Protein 5E16 (pdb70)

Secondary structure (DSSP, 8-state):
-TTTT-SHHHHHHHHEE--PPPHHHHHHHHHHHHHSTTTTT--HHHHHHHHHH-EEEEE-TT-EEE-TTSPP-EEEEEEES-EEEEETTEEEEEE-TT-EE-HHHHHHT----SEEEESSSEEEEEEEHHHHHHHHH-

B-factor: mean 27.79, std 10.09, range [14.96, 88.65]

Organism: Plasmodium falciparum (isolate 3D7) (NCBI:txid36329)

Solvent-accessible surface area: 7746 Å² total; per-residue (Å²): 115,152,114,95,178,103,33,14,80,33,63,0,129,120,30,62,86,154,98,86,54,99,81,120,11,66,87,20,0,87,85,3,0,99,111,10,165,45,0,65,120,17,81,79,103,29,3,93,46,0,2,95,131,5,77,11,3,43,2,126,69,53,47,60,0,5,113,63,34,69,142,0,13,20,0,0,0,0,22,44,22,100,0,2,14,62,59,109,96,158,114,81,122,76,20,18,142,18,36,22,13,10,35,36,3,0,62,126,99,78,118,8,78,16,24,8,32,0,83,50,80,4,20,0,2,1,0,94,45,72,22,0,84,67,16,47,93,175

CATH classification: 2.60.120.10

Sequence (138 aa):
SNDDFTGEDDSLMEDHLELRREKLSSEDIDMIKTSLKNNLVCSTLNDNEILTLSNYMQFFVVFKSGNLVIKQGEKGSYFFIINSGKFDVYVNDKKVKTMGKGSSFGEAALIHNTTQRSATIIAETDGTLWGVQQRSTFRATLKQ

Radius of gyration: 14.09 Å; Cα contacts (8 Å, |Δi|>4): 286; chains: 1; bounding box: 36×40×31 Å

GO terms:
  GO:0004692 cGMP-dependent protein kinase activity (F, IDA)
  GO:0005737 cytoplasm (C, IDA)
  GO:0005783 endoplasmic reticulum (C, IDA)
  GO:0019898 extrinsic component of membrane (C, IDA)
  GO:0006468 protein phosphorylation (P, IDA)
  GO:0005737 cytoplasm (C, EXP)
  GO:0106310 protein serine kinase activity (F, EXP)
  GO:0005789 endoplasmic reticulum membrane (C, EXP)
  GO:0004692 cGMP-dependent protein kinase activity (F, IMP)
  GO:0005737 cytoplasm (C, IMP)
  GO:0006468 protein phosphorylation (P, IMP)
  GO:0007276 gamete generation (P, IMP)

Structure (mmCIF, N/CA/C/O backbone):
data_5E16
#
_entry.id   5E16
#
_cell.length_a   51.266
_cell.length_b   53.847
_cell.length_c   92.351
_cell.angle_alpha   90.000
_cell.angle_beta   90.000
_cell.angle_gamma   90.000
#
_symmetry.space_group_name_H-M   'C 2 2 21'
#
loop_
_entity.id
_entity.type
_entity.pdbx_description
1 polymer 'CGMP-dependent protein kinase'
2 non-polymer 'CYCLIC GUANOSINE MONOPHOSPHATE'
3 water water
#
loop_
_atom_site.group_PDB
_atom_site.id
_atom_site.type_symbol
_atom_site.label_atom_id
_atom_site.label_alt_id
_atom_site.label_comp_id
_atom_site.label_asym_id
_atom_site.label_entity_id
_atom_site.label_seq_id
_atom_site.pdbx_PDB_ins_code
_atom_site.Cartn_x
_atom_site.Cartn_y
_atom_site.Cartn_z
_atom_site.occupancy
_atom_site.B_iso_or_equiv
_atom_site.auth_seq_id
_atom_site.auth_comp_id
_atom_site.auth_asym_id
_atom_site.auth_atom_id
_atom_site.pdbx_PDB_model_num
ATOM 1 N N . SER A 1 2 ? 24.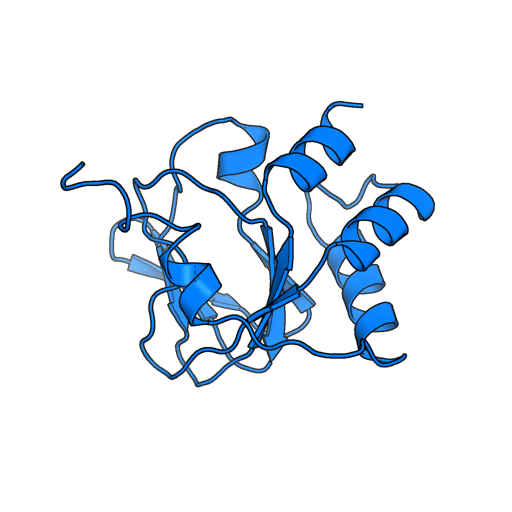936 19.713 28.948 1.00 46.88 21 SER A N 1
ATOM 2 C CA . SER A 1 2 ? 24.019 18.974 29.870 1.00 44.19 21 SER A CA 1
ATOM 3 C C . SER A 1 2 ? 22.576 18.972 29.333 1.00 45.94 21 SER A C 1
ATOM 4 O O . SER A 1 2 ? 21.865 17.964 29.468 1.00 41.61 21 SER A O 1
ATOM 6 N N . ASN A 1 3 ? 22.152 20.092 28.718 1.00 44.07 22 ASN A N 1
ATOM 7 C CA . ASN A 1 3 ? 20.824 20.180 28.066 1.00 44.06 22 ASN A CA 1
ATOM 8 C C . ASN A 1 3 ? 20.660 19.141 26.932 1.00 45.99 22 ASN A C 1
ATOM 9 O O . ASN A 1 3 ? 19.530 18.719 26.639 1.00 48.07 22 ASN A O 1
ATOM 14 N N . ASP A 1 4 ? 21.784 18.730 26.326 1.00 48.01 23 ASP A N 1
ATOM 15 C CA . ASP A 1 4 ? 21.801 17.798 25.184 1.00 49.71 23 ASP A CA 1
ATOM 16 C C . ASP A 1 4 ? 22.047 16.324 25.557 1.00 49.88 23 ASP A C 1
ATOM 17 O O . ASP A 1 4 ? 22.060 15.464 24.670 1.00 47.96 23 ASP A O 1
ATOM 22 N N . ASP A 1 5 ? 22.227 16.030 26.846 1.00 48.27 24 ASP A N 1
ATOM 23 C CA . ASP A 1 5 ? 22.646 14.677 27.290 1.00 49.65 24 ASP A CA 1
ATOM 24 C C . ASP A 1 5 ? 21.663 13.540 26.977 1.00 47.99 24 ASP A C 1
ATOM 25 O O . ASP A 1 5 ? 22.099 12.407 26.726 1.00 45.09 24 ASP A O 1
ATOM 30 N N . PHE A 1 6 ? 20.359 13.825 26.993 1.00 46.39 25 PHE A N 1
ATOM 31 C CA . PHE A 1 6 ? 19.350 12.776 26.798 1.00 47.37 25 PHE A CA 1
ATOM 32 C C . PHE A 1 6 ? 18.549 12.983 25.501 1.00 44.11 25 PHE A C 1
ATOM 33 O O . PHE A 1 6 ? 17.394 12.564 25.380 1.00 41.17 25 PHE A O 1
ATOM 41 N N . THR A 1 7 ? 19.205 13.635 24.540 1.00 44.42 26 THR A N 1
ATOM 42 C CA . THR A 1 7 ? 18.745 13.760 23.172 1.00 44.52 26 THR A CA 1
ATOM 43 C C . THR A 1 7 ? 19.775 13.005 22.356 1.00 43.65 26 THR A C 1
ATOM 44 O O . THR A 1 7 ? 20.961 13.024 22.692 1.00 46.49 26 THR A O 1
ATOM 48 N N . GLY A 1 8 ? 19.330 12.331 21.304 1.00 36.40 27 GLY A N 1
ATOM 49 C CA . GLY A 1 8 ? 20.227 11.505 20.497 1.00 33.45 27 GLY A CA 1
ATOM 50 C C . GLY A 1 8 ? 19.761 10.068 20.482 1.00 27.56 27 GLY A C 1
ATOM 51 O O . GLY A 1 8 ? 18.968 9.638 21.318 1.00 26.68 27 GLY A O 1
ATOM 52 N N . GLU A 1 9 ? 20.306 9.311 19.536 1.00 26.65 28 GLU A N 1
ATOM 53 C CA . GLU A 1 9 ? 19.837 7.954 19.304 1.00 23.69 28 GLU A CA 1
ATOM 54 C C . GLU A 1 9 ? 20.000 7.013 20.476 1.00 23.70 28 GLU A C 1
ATOM 55 O O . GLU A 1 9 ? 19.155 6.165 20.676 1.00 23.98 28 GLU A O 1
ATOM 61 N N A ASP A 1 10 ? 21.091 7.143 21.231 0.50 24.97 29 ASP A N 1
ATOM 62 N N B ASP A 1 10 ? 21.081 7.135 21.246 0.50 24.90 29 ASP A N 1
ATOM 63 C CA A ASP A 1 10 ? 21.296 6.253 22.370 0.50 25.50 29 ASP A CA 1
ATOM 64 C CA B ASP A 1 10 ? 21.254 6.219 22.374 0.50 25.38 29 ASP A CA 1
ATOM 65 C C A ASP A 1 10 ? 20.152 6.383 23.394 0.50 25.03 29 ASP A C 1
ATOM 66 C C B ASP A 1 10 ? 20.122 6.373 23.393 0.50 24.92 29 ASP A C 1
ATOM 67 O O A ASP A 1 10 ? 19.668 5.372 23.923 0.50 24.92 29 ASP A O 1
ATOM 68 O O B ASP A 1 10 ? 19.620 5.370 23.927 0.50 24.71 29 ASP A O 1
ATOM 77 N N . SER A 1 11 ? 19.691 7.624 23.630 1.00 24.04 30 SER A N 1
ATOM 78 C CA . SER A 1 11 ? 18.599 7.886 24.538 1.00 23.82 30 SER A CA 1
ATOM 79 C C . SER A 1 11 ? 17.252 7.417 23.980 1.00 20.68 30 SER A C 1
ATOM 80 O O . SER A 1 11 ? 16.498 6.766 24.677 1.00 23.73 30 SER A O 1
ATOM 83 N N . LEU A 1 12 ? 16.987 7.727 22.715 1.00 21.26 31 LEU A N 1
ATOM 84 C CA . LEU A 1 12 ? 15.742 7.322 22.058 1.00 24.73 31 LEU A CA 1
ATOM 85 C C . LEU A 1 12 ? 15.612 5.824 21.971 1.00 25.49 31 LEU A C 1
ATOM 86 O O . LEU A 1 12 ? 14.566 5.282 22.334 1.00 27.53 31 LEU A O 1
ATOM 91 N N . MET A 1 13 ? 16.682 5.143 21.531 1.00 24.27 32 MET A N 1
ATOM 92 C CA . MET A 1 13 ? 16.593 3.675 21.374 1.00 24.74 32 MET A CA 1
ATOM 93 C C . MET A 1 13 ? 16.469 2.962 22.713 1.00 25.31 32 MET A C 1
ATOM 94 O O . MET A 1 13 ? 15.760 1.964 22.835 1.00 24.89 32 MET A O 1
ATOM 99 N N . GLU A 1 14 ? 17.134 3.492 23.741 1.00 25.44 33 GLU A N 1
ATOM 100 C CA . GLU A 1 14 ? 17.024 2.912 25.055 1.00 26.13 33 GLU A CA 1
ATOM 101 C C . GLU A 1 14 ? 15.559 2.873 25.436 1.00 24.62 33 GLU A C 1
ATOM 102 O O . GLU A 1 14 ? 15.074 1.898 25.963 1.00 24.47 33 GLU A O 1
ATOM 108 N N . ASP A 1 15 ? 14.828 3.944 25.117 1.00 26.01 34 ASP A N 1
ATOM 109 C CA . ASP A 1 15 ? 13.409 3.992 25.413 1.00 26.14 34 ASP A CA 1
ATOM 110 C C . ASP A 1 15 ? 12.561 2.939 24.670 1.00 27.45 34 ASP A C 1
ATOM 111 O O . ASP A 1 15 ? 11.516 2.523 25.164 1.00 27.21 34 ASP A O 1
ATOM 116 N N . HIS A 1 16 ? 13.019 2.475 23.500 1.00 23.91 35 HIS A N 1
ATOM 117 C CA . HIS A 1 16 ? 12.341 1.400 22.744 1.00 22.54 35 HIS A CA 1
ATOM 118 C C . HIS A 1 16 ? 12.806 -0.048 22.973 1.00 20.75 35 HIS A C 1
ATOM 119 O O . HIS A 1 16 ? 12.204 -1.026 22.469 1.00 22.16 35 HIS A O 1
ATOM 126 N N . LEU A 1 17 ? 13.865 -0.214 23.740 1.00 20.23 36 LEU A N 1
ATOM 127 C CA . LEU A 1 17 ? 14.374 -1.544 24.039 1.00 21.64 36 LEU A CA 1
ATOM 128 C C . LEU A 1 17 ? 13.426 -2.449 24.815 1.00 24.04 36 LEU A C 1
ATOM 129 O O . LEU A 1 17 ? 12.809 -2.025 25.838 1.00 25.47 36 LEU A O 1
ATOM 134 N N . GLU A 1 18 ? 13.374 -3.684 24.375 1.00 25.05 37 GLU A N 1
ATOM 135 C CA . GLU A 1 18 ? 12.733 -4.767 25.085 1.00 25.75 37 GLU A CA 1
ATOM 136 C C . GLU A 1 18 ? 13.719 -5.923 25.195 1.00 26.26 37 GLU A C 1
ATOM 137 O O . GLU A 1 18 ? 14.184 -6.474 24.210 1.00 26.04 37 GLU A O 1
ATOM 143 N N . LEU A 1 19 ? 14.032 -6.302 26.415 1.00 25.13 38 LEU A N 1
ATOM 144 C CA . LEU A 1 19 ? 14.824 -7.473 26.675 1.00 27.64 38 LEU A CA 1
ATOM 145 C C . LEU A 1 19 ? 14.087 -8.680 26.067 1.00 30.16 38 LEU A C 1
ATOM 146 O O . LEU A 1 19 ? 12.849 -8.769 26.167 1.00 30.75 38 LEU A O 1
ATOM 151 N N A ARG A 1 20 ? 14.837 -9.571 25.422 0.50 30.69 39 ARG A N 1
ATOM 152 N N B ARG A 1 20 ? 14.835 -9.569 25.417 0.50 31.22 39 ARG A N 1
ATOM 153 C CA A ARG A 1 20 ? 14.256 -10.689 24.674 0.50 34.80 39 ARG A CA 1
ATOM 154 C CA B ARG A 1 20 ? 14.248 -10.689 24.678 0.50 35.78 39 ARG A CA 1
ATOM 155 C C A ARG A 1 20 ? 15.301 -11.778 24.440 0.50 34.62 39 ARG A C 1
ATOM 156 C C B ARG A 1 20 ? 15.291 -11.778 24.422 0.50 35.22 39 ARG A C 1
ATOM 157 O O A ARG A 1 20 ? 16.421 -11.479 24.041 0.50 37.51 39 ARG A O 1
ATOM 158 O O B ARG A 1 20 ? 16.398 -11.477 23.990 0.50 38.21 39 ARG A O 1
ATOM 173 N N . GLU A 1 21 ? 14.951 -13.040 24.695 1.00 34.89 40 GLU A N 1
ATOM 174 C CA . GLU A 1 21 ? 15.812 -14.164 24.305 1.00 34.96 40 GLU A CA 1
ATOM 175 C C . GLU A 1 21 ? 15.592 -14.315 22.783 1.00 35.39 40 GLU A C 1
ATOM 176 O O . GLU A 1 21 ? 14.462 -14.175 22.286 1.00 35.39 40 GLU A O 1
ATOM 178 N N . LYS A 1 22 ? 16.658 -14.516 22.018 1.00 31.99 41 LYS A N 1
ATOM 179 C CA . LYS A 1 22 ? 16.493 -14.687 20.567 1.00 30.67 41 LYS A CA 1
ATOM 180 C C . LYS A 1 22 ? 16.041 -16.129 20.273 1.00 27.80 41 LYS A C 1
ATOM 181 O O . LYS A 1 22 ? 16.649 -17.077 20.756 1.00 31.56 41 LYS A O 1
ATOM 187 N N . LEU A 1 23 ? 15.007 -16.268 19.461 1.00 27.21 42 LEU A N 1
ATOM 188 C CA . LEU A 1 23 ? 14.535 -17.589 19.052 1.00 26.46 42 LEU A CA 1
ATOM 189 C C . LEU A 1 23 ? 15.332 -18.029 17.832 1.00 26.90 42 LEU A C 1
ATOM 190 O O . LEU A 1 23 ? 16.010 -17.230 17.213 1.00 24.20 42 LEU A O 1
ATOM 195 N N A SER A 1 24 ? 15.260 -19.324 17.510 0.50 25.98 43 SER A N 1
ATOM 196 N N B SER A 1 24 ? 15.269 -19.321 17.501 0.50 26.90 43 SER A N 1
ATOM 197 C CA A SER A 1 24 ? 15.922 -19.877 16.329 0.50 26.22 43 SER A CA 1
ATOM 198 C CA B SER A 1 24 ? 15.980 -19.849 16.338 0.50 27.60 43 SER A CA 1
ATOM 199 C C A SER A 1 24 ? 15.637 -19.098 15.067 0.50 25.97 43 SER A C 1
ATOM 200 C C B SER A 1 24 ? 15.642 -19.101 15.056 0.50 26.78 43 SER A C 1
ATOM 201 O O A SER A 1 24 ? 16.554 -18.843 14.279 0.50 25.92 43 SER A O 1
ATOM 202 O O B SER A 1 24 ? 16.537 -18.862 14.241 0.50 26.65 43 SER A O 1
ATOM 207 N N . GLU A 1 25 ? 14.378 -18.696 14.894 1.00 24.81 44 GLU A N 1
ATOM 208 C CA . GLU A 1 25 ? 13.934 -17.994 13.686 1.00 27.14 44 GLU A CA 1
ATOM 209 C C . GLU A 1 25 ? 14.540 -16.591 13.656 1.00 25.89 44 GLU A C 1
ATOM 210 O O . GLU A 1 25 ? 14.844 -16.085 12.586 1.00 25.14 44 GLU A O 1
ATOM 216 N N . ASP A 1 26 ? 14.701 -16.005 14.844 1.00 24.29 45 ASP A N 1
ATOM 217 C CA . ASP A 1 26 ? 15.364 -14.689 14.995 1.00 23.12 45 ASP A CA 1
ATOM 218 C C . ASP A 1 26 ? 16.820 -14.763 14.577 1.00 22.68 45 ASP A C 1
ATOM 219 O O . ASP A 1 26 ? 17.272 -13.937 13.798 1.00 24.16 45 ASP A O 1
ATOM 224 N N . ILE A 1 27 ? 17.561 -15.722 15.126 1.00 23.98 46 ILE A N 1
ATOM 225 C CA . ILE A 1 27 ? 18.942 -15.976 14.714 1.00 24.77 46 ILE A CA 1
ATOM 226 C C . ILE A 1 27 ? 19.051 -16.208 13.198 1.00 24.00 46 ILE A C 1
ATOM 227 O O . ILE A 1 27 ? 19.906 -15.613 12.523 1.00 21.86 46 ILE A O 1
ATOM 232 N N . ASP A 1 28 ? 18.182 -17.061 12.661 1.00 23.29 47 ASP A N 1
ATOM 233 C CA . ASP A 1 28 ? 18.204 -17.369 11.222 1.00 23.53 47 ASP A CA 1
ATOM 234 C C . ASP A 1 28 ? 18.021 -16.118 10.356 1.00 21.95 47 ASP A C 1
ATOM 235 O O . ASP A 1 28 ? 18.765 -15.908 9.389 1.00 24.32 47 ASP A O 1
ATOM 240 N N . MET A 1 29 ? 17.033 -15.294 10.708 1.00 20.53 48 MET A N 1
ATOM 241 C CA . MET A 1 29 ? 16.665 -14.133 9.921 1.00 20.89 48 MET A CA 1
ATOM 242 C C . MET A 1 29 ? 17.744 -13.055 10.021 1.00 18.96 48 MET A C 1
ATOM 243 O O . MET A 1 29 ? 18.025 -12.385 9.034 1.00 21.03 48 MET A O 1
ATOM 248 N N . ILE A 1 30 ? 18.338 -12.930 11.196 1.00 18.75 49 ILE A N 1
ATOM 249 C CA . ILE A 1 30 ? 19.451 -11.975 11.381 1.00 17.93 49 ILE A CA 1
ATOM 250 C C . ILE A 1 30 ? 20.615 -12.367 10.467 1.00 19.36 49 ILE A C 1
ATOM 251 O O . ILE A 1 30 ? 21.204 -11.515 9.797 1.00 18.48 49 ILE A O 1
ATOM 256 N N . LYS A 1 31 ? 20.932 -13.652 10.457 1.00 18.44 50 LYS A N 1
ATOM 257 C CA . LYS A 1 31 ? 22.029 -14.140 9.627 1.00 21.27 50 LYS A CA 1
ATOM 258 C C . LYS A 1 31 ? 21.752 -13.883 8.153 1.00 20.59 50 LYS A C 1
ATOM 259 O O . LYS A 1 31 ? 22.597 -13.296 7.450 1.00 21.30 50 LYS A O 1
ATOM 265 N N . THR A 1 32 ? 20.582 -14.266 7.662 1.00 22.44 51 THR A N 1
ATOM 266 C CA . THR A 1 32 ? 20.248 -14.021 6.247 1.00 24.60 51 THR A CA 1
ATOM 267 C C . THR A 1 32 ? 20.214 -12.511 5.919 1.00 25.16 51 THR A C 1
ATOM 268 O O . THR A 1 32 ? 20.705 -12.092 4.877 1.00 26.71 51 THR A O 1
ATOM 272 N N . SER A 1 33 ? 19.695 -11.676 6.825 1.00 21.67 52 SER A N 1
ATOM 273 C CA . SER A 1 33 ? 19.605 -10.225 6.603 1.00 22.08 52 SER A CA 1
ATOM 274 C C . SER A 1 33 ? 20.986 -9.601 6.526 1.00 22.95 52 SER A C 1
ATOM 275 O O . SER A 1 33 ? 21.228 -8.720 5.690 1.00 28.32 52 SER A O 1
ATOM 278 N N . LEU A 1 34 ? 21.897 -10.050 7.383 1.00 23.76 53 LEU A N 1
ATOM 279 C CA . LEU A 1 34 ? 23.267 -9.543 7.330 1.00 23.13 53 LEU A CA 1
ATOM 280 C C . LEU A 1 34 ? 23.985 -9.924 6.050 1.00 28.46 53 LEU A C 1
ATOM 281 O O . LEU A 1 34 ? 24.642 -9.048 5.427 1.00 31.92 53 LEU A O 1
ATOM 286 N N . LYS A 1 35 ? 23.796 -11.167 5.607 1.00 29.11 54 LYS A N 1
ATOM 287 C CA . LYS A 1 35 ? 24.297 -11.594 4.275 1.00 33.57 54 LYS A CA 1
ATOM 288 C C . LYS A 1 35 ? 23.730 -10.714 3.096 1.00 34.15 54 LYS A C 1
ATOM 289 O O . LYS A 1 35 ? 24.339 -10.680 2.014 1.00 34.79 54 LYS A O 1
ATOM 295 N N . ASN A 1 36 ? 22.646 -9.957 3.373 1.00 37.21 55 ASN A N 1
ATOM 296 C CA . ASN A 1 36 ? 21.848 -9.130 2.436 1.00 30.52 55 ASN A CA 1
ATOM 297 C C . ASN A 1 36 ? 22.103 -7.604 2.425 1.00 34.57 55 ASN A C 1
ATOM 298 O O . ASN A 1 36 ? 21.658 -6.919 1.506 1.00 33.20 55 ASN A O 1
ATOM 303 N N . ASN A 1 37 ? 22.798 -7.080 3.431 1.00 29.18 56 ASN A N 1
ATOM 304 C CA . ASN A 1 37 ? 23.177 -5.692 3.491 1.00 31.17 56 ASN A CA 1
ATOM 305 C C . ASN A 1 37 ? 24.414 -5.437 2.614 1.00 31.55 56 ASN A C 1
ATOM 306 O O . ASN A 1 37 ? 25.414 -6.132 2.718 1.00 30.86 56 ASN A O 1
ATOM 311 N N . LEU A 1 38 ? 24.351 -4.440 1.742 1.00 36.07 57 LEU A N 1
ATOM 312 C CA . LEU A 1 38 ? 25.446 -4.257 0.766 1.00 43.19 57 LEU A CA 1
ATOM 313 C C . LEU A 1 38 ? 26.783 -3.805 1.375 1.00 41.98 57 LEU A C 1
ATOM 314 O O . LEU A 1 38 ? 27.782 -3.708 0.665 1.00 51.55 57 LEU A O 1
ATOM 319 N N . VAL A 1 39 ? 26.800 -3.530 2.678 1.00 38.82 58 VAL A N 1
ATOM 320 C CA . VAL A 1 39 ? 28.044 -3.345 3.437 1.00 37.73 58 VAL A CA 1
ATOM 321 C C . VAL A 1 39 ? 28.492 -4.645 4.164 1.00 36.81 58 VAL A C 1
ATOM 322 O O . VAL A 1 39 ? 29.710 -4.908 4.309 1.00 35.06 58 VAL A O 1
ATOM 326 N N . CYS A 1 40 ? 27.517 -5.459 4.585 1.00 35.96 59 CYS A N 1
ATOM 327 C CA . CYS A 1 40 ? 27.785 -6.701 5.343 1.00 32.29 59 CYS A CA 1
ATOM 328 C C . CYS A 1 40 ? 27.808 -7.966 4.458 1.00 34.22 59 CYS A C 1
ATOM 329 O O . CYS A 1 40 ? 27.978 -9.089 4.966 1.00 31.49 59 CYS A O 1
ATOM 332 N N . SER A 1 41 ? 27.637 -7.810 3.146 1.00 35.11 60 SER A N 1
ATOM 333 C CA . SER A 1 41 ? 27.522 -9.000 2.275 1.00 37.66 60 SER A CA 1
ATOM 334 C C . SER A 1 41 ? 28.846 -9.768 2.205 1.00 36.52 60 SER A C 1
ATOM 335 O O . SER A 1 41 ? 28.842 -10.974 1.893 1.00 38.19 60 SER A O 1
ATOM 338 N N . THR A 1 42 ? 29.949 -9.070 2.503 1.00 35.28 61 THR A N 1
ATOM 339 C CA . THR A 1 42 ? 31.284 -9.642 2.544 1.00 38.15 61 THR A CA 1
ATOM 340 C C . THR A 1 42 ? 31.678 -10.153 3.944 1.00 36.19 61 THR A C 1
ATOM 341 O O . THR A 1 42 ? 32.783 -10.700 4.088 1.00 39.14 61 THR A O 1
ATOM 345 N N . LEU A 1 43 ? 30.797 -10.026 4.957 1.00 28.39 62 LEU A N 1
ATOM 346 C CA . LEU A 1 43 ? 31.149 -10.553 6.300 1.00 29.16 62 LEU A CA 1
ATOM 347 C C . LEU A 1 43 ? 31.197 -12.064 6.317 1.00 25.50 62 LEU A C 1
ATOM 348 O O . LEU A 1 43 ? 30.331 -12.738 5.744 1.00 27.81 62 LEU A O 1
ATOM 353 N N . ASN A 1 44 ? 32.191 -12.624 7.006 1.00 27.41 63 ASN A N 1
ATOM 354 C CA . ASN A 1 44 ? 32.179 -14.080 7.284 1.00 24.40 63 ASN A CA 1
ATOM 355 C C . ASN A 1 44 ? 31.216 -14.506 8.404 1.00 23.52 63 ASN A C 1
ATOM 356 O O . ASN A 1 44 ? 30.700 -13.669 9.170 1.00 22.68 63 ASN A O 1
ATOM 361 N N . ASP A 1 45 ? 30.975 -15.799 8.539 1.00 21.76 64 ASP A N 1
ATOM 362 C CA . ASP A 1 45 ? 29.949 -16.285 9.444 1.00 21.61 64 ASP A CA 1
ATOM 363 C C . ASP A 1 45 ? 30.242 -15.927 10.924 1.00 20.99 64 ASP A C 1
ATOM 364 O O . ASP A 1 45 ? 29.323 -15.774 11.703 1.00 21.23 64 ASP A O 1
ATOM 369 N N . ASN A 1 46 ? 31.512 -15.866 11.302 1.00 21.39 65 ASN A N 1
ATOM 370 C CA . ASN A 1 46 ? 31.871 -15.444 12.689 1.00 21.91 65 ASN A CA 1
ATOM 371 C C . ASN A 1 46 ? 31.567 -13.961 12.935 1.00 22.23 65 ASN A C 1
ATOM 372 O O . ASN A 1 46 ? 31.064 -13.595 14.010 1.00 21.26 65 ASN A O 1
ATOM 377 N N . GLU A 1 47 ? 31.873 -13.131 11.950 1.00 21.59 66 GLU A N 1
ATOM 378 C CA . GLU A 1 47 ? 31.543 -11.680 12.013 1.00 21.28 66 GLU A CA 1
ATOM 379 C C . GLU A 1 47 ? 30.036 -11.471 12.122 1.00 22.37 66 GLU A C 1
ATOM 380 O O . GLU A 1 47 ? 29.552 -10.630 12.923 1.00 20.67 66 GLU A O 1
ATOM 386 N N . ILE A 1 48 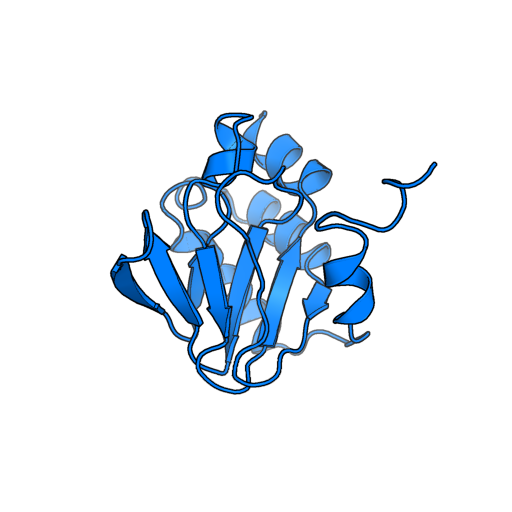? 29.294 -12.264 11.351 1.00 21.54 67 ILE A N 1
ATOM 387 C CA . ILE A 1 48 ? 27.845 -12.269 11.439 1.00 21.63 67 ILE A CA 1
ATOM 388 C C . ILE A 1 48 ? 27.380 -12.719 12.811 1.00 21.24 67 ILE A C 1
ATOM 389 O O . ILE A 1 48 ? 26.517 -12.101 13.407 1.00 20.49 67 ILE A O 1
ATOM 394 N N . LEU A 1 49 ? 27.943 -13.814 13.315 1.00 20.25 68 LEU A N 1
ATOM 395 C CA . LEU A 1 49 ? 27.546 -14.309 14.616 1.00 21.49 68 LEU A CA 1
ATOM 396 C C . LEU A 1 49 ? 27.782 -13.286 15.724 1.00 19.99 68 LEU A C 1
ATOM 397 O O . LEU A 1 49 ? 26.927 -13.128 16.614 1.00 20.35 68 LEU A O 1
ATOM 402 N N . THR A 1 50 ? 28.887 -12.562 15.635 1.00 21.35 69 THR A N 1
ATOM 403 C CA . THR A 1 50 ? 29.217 -11.530 16.628 1.00 20.67 69 THR A CA 1
ATOM 404 C C . THR A 1 50 ? 28.187 -10.410 16.580 1.00 20.58 69 THR A C 1
ATOM 405 O O . THR A 1 50 ? 27.661 -9.974 17.630 1.00 20.24 69 THR A O 1
ATOM 409 N N . LEU A 1 51 ? 27.870 -9.963 15.381 1.00 19.58 70 LEU A N 1
ATOM 410 C CA . LEU A 1 51 ? 26.853 -8.918 15.259 1.00 20.48 70 LEU A CA 1
ATOM 411 C C . LEU A 1 51 ? 25.532 -9.382 15.803 1.00 20.24 70 LEU A C 1
ATOM 412 O O . LEU A 1 51 ? 24.826 -8.657 16.483 1.00 20.11 70 LEU A O 1
ATOM 417 N N . SER A 1 52 ? 25.176 -10.615 15.467 1.00 19.33 71 SER A N 1
ATOM 418 C CA . SER A 1 52 ? 23.932 -11.202 15.913 1.00 19.61 71 SER A CA 1
ATOM 419 C C . SER A 1 52 ? 23.865 -11.258 17.420 1.00 19.36 71 SER A C 1
ATOM 420 O O . SER A 1 52 ? 22.840 -10.894 18.012 1.00 18.89 71 SER A O 1
ATOM 423 N N . ASN A 1 53 ? 24.951 -11.661 18.064 1.00 20.18 72 ASN A N 1
ATOM 424 C CA . ASN A 1 53 ? 25.007 -11.719 19.525 1.00 21.32 72 ASN A CA 1
ATOM 425 C C . ASN A 1 53 ? 24.697 -10.367 20.187 1.00 20.38 72 ASN A C 1
ATOM 426 O O . ASN A 1 53 ? 24.062 -10.306 21.256 1.00 20.06 72 ASN A O 1
ATOM 431 N N . TYR A 1 54 ? 25.153 -9.282 19.551 1.00 18.40 73 TYR A N 1
ATOM 432 C CA . TYR A 1 54 ? 25.023 -7.956 20.136 1.00 18.40 73 TYR A CA 1
ATOM 433 C C . TYR A 1 54 ? 23.776 -7.245 19.631 1.00 17.79 73 TYR A C 1
ATOM 434 O O . TYR A 1 54 ? 23.496 -6.141 20.083 1.00 17.09 73 TYR A O 1
ATOM 443 N N . MET A 1 55 ? 22.963 -7.888 18.809 1.00 18.44 74 MET A N 1
ATOM 444 C CA . MET A 1 55 ? 21.660 -7.302 18.450 1.00 17.96 74 MET A CA 1
ATOM 445 C C . MET A 1 55 ? 20.748 -7.282 19.666 1.00 17.98 74 MET A C 1
ATOM 446 O O . MET A 1 55 ? 20.647 -8.278 20.391 1.00 18.29 74 MET A O 1
ATOM 451 N N . GLN A 1 56 ? 20.037 -6.172 19.811 1.00 16.90 75 GLN A N 1
ATOM 452 C CA . GLN A 1 56 ? 18.935 -6.071 20.755 1.00 17.61 75 GLN A CA 1
ATOM 453 C C . GLN A 1 56 ? 17.622 -5.770 20.036 1.00 17.48 75 GLN A C 1
ATOM 454 O O . GLN A 1 56 ? 17.609 -5.382 18.859 1.00 17.29 75 GLN A O 1
ATOM 460 N N . PHE A 1 57 ? 16.505 -6.040 20.748 1.00 18.96 76 PHE A N 1
ATOM 461 C CA . PHE A 1 57 ? 15.149 -5.856 20.218 1.00 19.02 76 PHE A CA 1
ATOM 462 C C . PHE A 1 57 ? 14.560 -4.498 20.574 1.00 19.28 76 PHE A C 1
ATOM 463 O O . PHE A 1 57 ? 14.515 -4.133 21.727 1.00 19.52 76 PHE A O 1
ATOM 471 N N . PHE A 1 58 ? 14.056 -3.798 19.569 1.00 17.62 77 PHE A N 1
ATOM 472 C CA . PHE A 1 58 ? 13.475 -2.471 19.681 1.00 18.51 77 PHE A CA 1
ATOM 473 C C . PHE A 1 58 ? 12.087 -2.477 19.089 1.00 22.43 77 PHE A C 1
ATOM 474 O O . PHE A 1 58 ? 11.887 -2.960 17.960 1.00 21.69 77 PHE A O 1
ATOM 482 N N A VAL A 1 59 ? 11.149 -1.892 19.836 0.50 20.84 78 VAL A N 1
ATOM 483 N N B VAL A 1 59 ? 11.108 -1.991 19.850 0.50 20.77 78 VAL A N 1
ATOM 484 C CA A VAL A 1 59 ? 9.740 -1.898 19.498 0.50 21.55 78 VAL A CA 1
ATOM 485 C CA B VAL A 1 59 ? 9.722 -1.999 19.402 0.50 21.80 78 VAL A CA 1
ATOM 486 C C A VAL A 1 59 ? 9.234 -0.513 19.199 0.50 20.99 78 VAL A C 1
ATOM 487 C C B VAL A 1 59 ? 9.209 -0.583 19.207 0.50 20.91 78 VAL A C 1
ATOM 488 O O A VAL A 1 59 ? 9.526 0.433 19.936 0.50 21.23 78 VAL A O 1
ATOM 489 O O B VAL A 1 59 ? 9.472 0.305 20.023 0.50 21.39 78 VAL A O 1
ATOM 496 N N . PHE A 1 60 ? 8.456 -0.383 18.121 1.00 20.88 79 PHE A N 1
ATOM 497 C CA . PHE A 1 60 ? 7.980 0.932 17.667 1.00 21.94 79 PHE A CA 1
ATOM 498 C C . PHE A 1 60 ? 6.493 0.901 17.393 1.00 22.55 79 PHE A C 1
ATOM 499 O O . PHE A 1 60 ? 5.954 -0.132 17.076 1.00 22.41 79 PHE A O 1
ATOM 507 N N . LYS A 1 61 ? 5.859 2.030 17.657 1.00 23.12 80 LYS A N 1
ATOM 508 C CA . LYS A 1 61 ? 4.488 2.236 17.227 1.00 25.35 80 LYS A CA 1
ATOM 509 C C . LYS A 1 61 ? 4.453 3.044 15.957 1.00 22.32 80 LYS A C 1
ATOM 510 O O . LYS A 1 61 ? 5.316 3.879 15.682 1.00 22.74 80 LYS A O 1
ATOM 516 N N . SER A 1 62 ? 3.365 2.878 15.217 1.00 25.58 81 SER A N 1
ATOM 517 C CA . SER A 1 62 ? 3.112 3.658 14.026 1.00 25.38 81 SER A CA 1
ATOM 518 C C . SER A 1 62 ? 3.327 5.171 14.208 1.00 26.02 81 SER A C 1
ATOM 519 O O . SER A 1 62 ? 2.809 5.798 15.132 1.00 28.03 81 SER A O 1
ATOM 522 N N . GLY A 1 63 ? 4.134 5.747 13.334 1.00 23.40 82 GLY A N 1
ATOM 523 C CA . GLY A 1 63 ? 4.531 7.130 13.372 1.00 23.95 82 GLY A CA 1
ATOM 524 C C . GLY A 1 63 ? 5.699 7.513 14.249 1.00 21.99 82 GLY A C 1
ATOM 525 O O . GLY A 1 63 ? 6.179 8.655 14.163 1.00 20.58 82 GLY A O 1
ATOM 526 N N . ASN A 1 64 ? 6.225 6.564 15.027 1.00 23.72 83 ASN A N 1
ATOM 527 C CA . ASN A 1 64 ? 7.497 6.785 15.746 1.00 22.86 83 ASN A CA 1
ATOM 528 C C . ASN A 1 64 ? 8.680 6.974 14.805 1.00 23.60 83 ASN A C 1
ATOM 529 O O . ASN A 1 64 ? 8.805 6.241 13.799 1.00 23.31 83 ASN A O 1
ATOM 534 N N . LEU A 1 65 ? 9.554 7.892 15.161 1.00 23.26 84 LEU A N 1
ATOM 535 C CA . LEU A 1 65 ? 10.796 8.119 14.438 1.00 23.50 84 LEU A CA 1
ATOM 536 C C . LEU A 1 65 ? 11.890 7.129 14.950 1.00 22.81 84 LEU A C 1
ATOM 537 O O . LEU A 1 65 ? 11.981 6.836 16.167 1.00 22.65 84 LEU A O 1
ATOM 542 N N . VAL A 1 66 ? 12.671 6.569 14.011 1.00 20.34 85 VAL A N 1
ATOM 543 C CA . VAL A 1 66 ? 13.821 5.693 14.366 1.00 19.68 85 VAL A CA 1
ATOM 544 C C . VAL A 1 66 ? 15.090 6.488 14.159 1.00 19.03 85 VAL A C 1
ATOM 545 O O . VAL A 1 66 ? 15.874 6.625 15.088 1.00 19.10 85 VAL A O 1
ATOM 549 N N . ILE A 1 67 ? 15.290 7.005 12.943 1.00 19.08 86 ILE A N 1
ATOM 550 C CA . ILE A 1 67 ? 16.470 7.790 12.576 1.00 19.44 86 ILE A CA 1
ATOM 551 C C . ILE A 1 67 ? 16.023 9.128 12.001 1.00 20.84 86 ILE A C 1
ATOM 552 O O . ILE A 1 67 ? 15.058 9.157 11.229 1.00 19.86 86 ILE A O 1
ATOM 557 N N . LYS A 1 68 ? 16.782 10.183 12.317 1.00 22.21 87 LYS A N 1
ATOM 558 C CA . LYS A 1 68 ? 16.480 11.515 11.806 1.00 24.33 87 LYS A CA 1
ATOM 559 C C . LYS A 1 68 ? 17.658 12.052 10.998 1.00 22.21 87 LYS A C 1
ATOM 560 O O . LYS A 1 68 ? 18.794 12.144 11.483 1.00 23.08 87 LYS A O 1
ATOM 566 N N . GLN A 1 69 ? 17.391 12.380 9.736 1.00 22.12 88 GLN A N 1
ATOM 567 C CA . GLN A 1 69 ? 18.380 12.926 8.863 1.00 21.81 88 GLN A CA 1
ATOM 568 C C . GLN A 1 69 ? 19.064 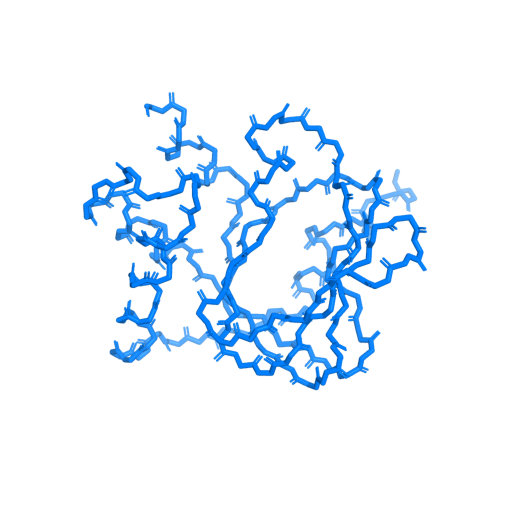14.108 9.571 1.00 24.84 88 GLN A C 1
ATOM 569 O O . GLN A 1 69 ? 18.392 14.947 10.189 1.00 25.49 88 GLN A O 1
ATOM 575 N N . GLY A 1 70 ? 20.385 14.138 9.478 1.00 25.75 89 GLY A N 1
ATOM 576 C CA . GLY A 1 70 ? 21.228 15.174 10.107 1.00 26.30 89 GLY A CA 1
ATOM 577 C C . GLY A 1 70 ? 21.755 14.874 11.497 1.00 28.31 89 GLY A C 1
ATOM 578 O O . GLY A 1 70 ? 22.587 15.649 12.000 1.00 30.89 89 GLY A O 1
ATOM 579 N N . GLU A 1 71 ? 21.309 13.787 12.137 1.00 26.09 90 GLU A N 1
ATOM 580 C CA . GLU A 1 71 ? 21.772 13.433 13.494 1.00 27.20 90 GLU A CA 1
ATOM 581 C C . GLU A 1 71 ? 22.968 12.514 13.431 1.00 26.74 90 GLU A C 1
ATOM 582 O O . GLU A 1 71 ? 23.263 11.954 12.370 1.00 25.84 90 GLU A O 1
ATOM 588 N N . LYS A 1 72 ? 23.659 12.376 14.564 1.00 24.08 91 LYS A N 1
ATOM 589 C CA . LYS A 1 72 ? 24.700 11.345 14.713 1.00 25.03 91 LYS A CA 1
ATOM 590 C C . LYS A 1 72 ? 24.072 9.957 14.712 1.00 22.87 91 LYS A C 1
ATOM 591 O O . LYS A 1 72 ? 23.116 9.725 15.434 1.00 24.09 91 LYS A O 1
ATOM 597 N N . GLY A 1 73 ? 24.691 9.010 14.002 1.00 21.66 92 GLY A N 1
ATOM 598 C CA . GLY A 1 73 ? 24.214 7.644 14.054 1.00 22.92 92 GLY A CA 1
ATOM 599 C C . GLY A 1 73 ? 24.861 6.793 15.135 1.00 23.77 92 GLY A C 1
ATOM 600 O O . GLY A 1 73 ? 26.069 6.851 15.315 1.00 24.10 92 GLY A O 1
ATOM 601 N N . SER A 1 74 ? 24.063 5.969 15.805 1.00 20.65 93 SER A N 1
ATOM 602 C CA . SER A 1 74 ? 24.554 5.127 16.911 1.00 20.21 93 SER A CA 1
ATOM 603 C C . SER A 1 74 ? 24.201 3.649 16.800 1.00 19.81 93 SER A C 1
ATOM 604 O O . SER A 1 74 ? 24.591 2.876 17.663 1.00 18.96 93 SER A O 1
ATOM 607 N N . TYR A 1 75 ? 23.482 3.275 15.738 1.00 18.99 94 TYR A N 1
ATOM 608 C CA . TYR A 1 75 ? 22.935 1.938 15.569 1.00 18.75 94 TYR A CA 1
ATOM 609 C C . TYR A 1 75 ? 22.853 1.522 14.097 1.00 18.96 94 TYR A C 1
ATOM 610 O O . TYR A 1 75 ? 22.617 2.358 13.209 1.00 18.50 94 TYR A O 1
ATOM 619 N N . PHE A 1 76 ? 22.994 0.214 13.874 1.00 16.13 95 PHE A N 1
ATOM 620 C CA . PHE A 1 76 ? 22.635 -0.440 12.639 1.00 15.01 95 PHE A CA 1
ATOM 621 C C . PHE A 1 76 ? 21.431 -1.370 12.889 1.00 15.71 95 PHE A C 1
ATOM 622 O O . PHE A 1 76 ? 21.412 -2.063 13.920 1.00 16.50 95 PHE A O 1
ATOM 630 N N . PHE A 1 77 ? 20.458 -1.387 11.971 1.00 15.83 96 PHE A N 1
ATOM 631 C CA . PHE A 1 77 ? 19.173 -2.035 12.216 1.00 15.86 96 PHE A CA 1
ATOM 632 C C . PHE A 1 77 ? 18.813 -3.045 11.132 1.00 15.92 96 PHE A C 1
ATOM 633 O O . PHE A 1 77 ? 19.076 -2.820 9.954 1.00 16.09 96 PHE A O 1
ATOM 641 N N . ILE A 1 78 ? 18.169 -4.126 11.571 1.00 15.67 97 ILE A N 1
ATOM 642 C CA . ILE A 1 78 ? 17.465 -5.087 10.714 1.00 17.52 97 ILE A CA 1
ATOM 643 C C . ILE A 1 78 ? 15.972 -5.033 11.075 1.00 18.35 97 ILE A C 1
ATOM 644 O O . ILE A 1 78 ? 15.603 -5.054 12.275 1.00 18.21 97 ILE A O 1
ATOM 649 N N . ILE A 1 79 ? 15.112 -4.947 10.069 1.00 18.44 98 ILE A N 1
ATOM 650 C CA . ILE A 1 79 ? 13.691 -4.963 10.292 1.00 17.39 98 ILE A CA 1
ATOM 651 C C . ILE A 1 79 ? 13.236 -6.395 10.591 1.00 18.53 98 ILE A C 1
ATOM 652 O O . ILE A 1 79 ? 13.468 -7.277 9.798 1.00 19.37 98 ILE A O 1
ATOM 657 N N . ASN A 1 80 ? 12.626 -6.577 11.752 1.00 18.39 99 ASN A N 1
ATOM 658 C CA . ASN A 1 80 ? 12.013 -7.844 12.131 1.00 20.03 99 ASN A CA 1
ATOM 659 C C . ASN A 1 80 ? 10.531 -7.980 11.781 1.00 21.81 99 ASN A C 1
ATOM 660 O O . ASN A 1 80 ? 10.053 -9.096 11.463 1.00 23.87 99 ASN A O 1
ATOM 665 N N . SER A 1 81 ? 9.795 -6.889 11.914 1.00 20.95 100 SER A N 1
ATOM 666 C CA . SER A 1 81 ? 8.360 -6.858 11.594 1.00 21.36 100 SER A CA 1
ATOM 667 C C . SER A 1 81 ? 7.915 -5.449 11.301 1.00 21.43 100 SER A C 1
ATOM 668 O O . SER A 1 81 ? 8.529 -4.468 11.755 1.00 20.74 100 SER A O 1
ATOM 671 N N . GLY A 1 82 ? 6.823 -5.334 10.556 1.00 20.78 101 GLY A N 1
ATOM 672 C CA . GLY A 1 82 ? 6.228 -4.052 10.322 1.00 20.60 101 GLY A CA 1
ATOM 673 C C . GLY A 1 82 ? 6.875 -3.372 9.118 1.00 19.84 101 GLY A C 1
ATOM 674 O O . GLY A 1 82 ? 7.728 -3.966 8.415 1.00 22.44 101 GLY A O 1
ATOM 675 N N . LYS A 1 83 ? 6.475 -2.138 8.865 1.00 22.19 102 LYS A N 1
ATOM 676 C CA . LYS A 1 83 ? 6.930 -1.396 7.720 1.00 22.20 102 LYS A CA 1
ATOM 677 C C . LYS A 1 83 ? 7.569 -0.082 8.125 1.00 21.32 102 LYS A C 1
ATOM 678 O O . LYS A 1 83 ? 7.026 0.673 8.964 1.00 21.93 102 LYS A O 1
ATOM 684 N N . PHE A 1 84 ? 8.727 0.212 7.524 1.00 19.03 103 PHE A N 1
ATOM 685 C CA . PHE A 1 84 ? 9.519 1.403 7.864 1.00 19.72 103 PHE A CA 1
ATOM 686 C C . PHE A 1 84 ? 9.781 2.208 6.611 1.00 20.67 103 PHE A C 1
ATOM 687 O O . PHE A 1 84 ? 10.315 1.686 5.631 1.00 20.72 103 PHE A O 1
ATOM 695 N N . ASP A 1 85 ? 9.364 3.468 6.629 1.00 18.87 104 ASP A N 1
ATOM 696 C CA . ASP A 1 85 ? 9.540 4.354 5.481 1.00 18.56 104 ASP A CA 1
ATOM 697 C C . ASP A 1 85 ? 10.812 5.159 5.530 1.00 18.69 104 ASP A C 1
ATOM 698 O O . ASP A 1 85 ? 11.232 5.633 6.597 1.00 19.77 104 ASP A O 1
ATOM 703 N N . VAL A 1 86 ? 11.426 5.360 4.362 1.00 17.98 105 VAL A N 1
ATOM 704 C CA . VAL A 1 86 ? 12.627 6.139 4.207 1.00 18.67 105 VAL A CA 1
ATOM 705 C C . VAL A 1 86 ? 12.312 7.469 3.541 1.00 19.95 105 VAL A C 1
ATOM 706 O O . VAL A 1 86 ? 11.786 7.493 2.421 1.00 21.69 105 VAL A O 1
ATOM 710 N N . TYR A 1 87 ? 12.699 8.577 4.187 1.00 19.62 106 TYR A N 1
ATOM 711 C CA . TYR A 1 87 ? 12.530 9.899 3.601 1.00 19.48 106 TYR A CA 1
ATOM 712 C C . TYR A 1 87 ? 13.878 10.563 3.396 1.00 19.61 106 TYR A C 1
ATOM 713 O O . TYR A 1 87 ? 14.695 10.649 4.316 1.00 22.43 106 TYR A O 1
ATOM 722 N N . VAL A 1 88 ? 14.131 11.029 2.190 1.00 21.60 107 VAL A N 1
ATOM 723 C CA . VAL A 1 88 ? 15.339 11.771 1.887 1.00 23.20 107 VAL A CA 1
ATOM 724 C C . VAL A 1 88 ? 14.881 13.207 1.589 1.00 28.53 107 VAL A C 1
ATOM 725 O O . VAL A 1 88 ? 14.100 13.424 0.650 1.00 29.00 107 VAL A O 1
ATOM 729 N N . ASN A 1 89 ? 15.328 14.161 2.404 1.00 33.51 108 ASN A N 1
ATOM 730 C CA . ASN A 1 89 ? 14.893 15.572 2.257 1.00 37.86 108 ASN 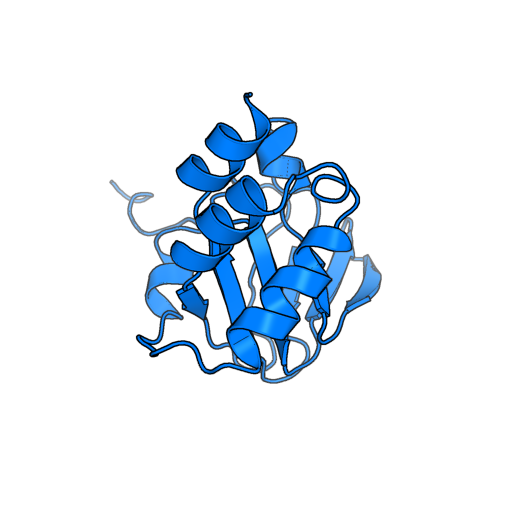A CA 1
ATOM 731 C C . ASN A 1 89 ? 13.383 15.721 2.133 1.00 41.58 108 ASN A C 1
ATOM 732 O O . ASN A 1 89 ? 12.889 16.365 1.194 1.00 41.76 108 ASN A O 1
ATOM 737 N N . ASP A 1 90 ? 12.655 15.103 3.056 1.00 38.88 109 ASP A N 1
ATOM 738 C CA . ASP A 1 90 ? 11.190 15.211 3.097 1.00 38.89 109 ASP A CA 1
ATOM 739 C C . ASP A 1 90 ? 10.397 14.520 1.967 1.00 35.61 109 ASP A C 1
ATOM 740 O O . ASP A 1 90 ? 9.184 14.722 1.862 1.00 36.95 109 ASP A O 1
ATOM 742 N N . LYS A 1 91 ? 11.046 13.688 1.147 1.00 30.70 110 LYS A N 1
ATOM 743 C CA . LYS A 1 91 ? 10.363 12.918 0.126 1.00 30.92 110 LYS A CA 1
ATOM 744 C C . LYS A 1 91 ? 10.557 11.429 0.417 1.00 26.19 110 LYS A C 1
ATOM 745 O O . LYS A 1 91 ? 11.681 10.993 0.651 1.00 25.26 110 LYS A O 1
ATOM 751 N N . LYS A 1 92 ? 9.458 10.680 0.457 1.00 25.51 111 LYS A N 1
ATOM 752 C CA . LYS A 1 92 ? 9.477 9.247 0.754 1.00 25.09 111 LYS A CA 1
ATOM 753 C C . LYS A 1 92 ? 9.977 8.532 -0.475 1.00 25.98 111 LYS A C 1
ATOM 754 O O . LYS A 1 92 ? 9.390 8.670 -1.542 1.00 28.66 111 LYS A O 1
ATOM 760 N N . VAL A 1 93 ? 11.048 7.775 -0.312 1.00 22.28 112 VAL A N 1
ATOM 761 C CA . VAL A 1 93 ? 11.746 7.100 -1.416 1.00 22.21 112 VAL A CA 1
ATOM 762 C C . VAL A 1 93 ? 11.505 5.621 -1.425 1.00 24.39 112 VAL A C 1
ATOM 763 O O . VAL A 1 93 ? 11.586 5.001 -2.493 1.00 24.32 112 VAL A O 1
ATOM 767 N N . LYS A 1 94 ? 11.210 5.023 -0.271 1.00 21.42 113 LYS A N 1
ATOM 768 C CA . LYS A 1 94 ? 10.888 3.611 -0.236 1.00 22.92 113 LYS A CA 1
ATOM 769 C C . LYS A 1 94 ? 10.267 3.205 1.084 1.00 23.14 113 LYS A C 1
ATOM 770 O O . LYS A 1 94 ? 10.302 3.986 2.037 1.00 22.97 113 LYS A O 1
ATOM 776 N N . THR A 1 95 ? 9.700 1.989 1.103 1.00 21.49 114 THR A N 1
ATOM 777 C CA . THR A 1 95 ? 9.160 1.376 2.293 1.00 21.70 114 THR A CA 1
ATOM 778 C C . THR A 1 95 ? 9.844 0.022 2.436 1.00 23.22 114 THR A C 1
ATOM 779 O O . THR A 1 95 ? 9.928 -0.741 1.470 1.00 22.69 114 THR A O 1
ATOM 783 N N . MET A 1 96 ? 10.305 -0.269 3.641 1.00 21.43 115 MET A N 1
ATOM 784 C CA . MET A 1 96 ? 11.108 -1.464 3.886 1.00 21.71 115 MET A CA 1
ATOM 785 C C . MET A 1 96 ? 10.378 -2.382 4.864 1.00 20.46 115 MET A C 1
ATOM 786 O O . MET A 1 96 ? 9.774 -1.922 5.857 1.00 21.06 115 MET A O 1
ATOM 791 N N . GLY A 1 97 ? 10.453 -3.684 4.605 1.00 19.56 116 GLY A N 1
ATOM 792 C CA . GLY A 1 97 ? 9.912 -4.676 5.521 1.00 20.20 116 GLY A CA 1
ATOM 793 C C . GLY A 1 97 ? 10.916 -5.697 6.010 1.00 19.43 116 GLY A C 1
ATOM 794 O O . GLY A 1 97 ? 12.120 -5.517 5.911 1.00 19.22 116 GLY A O 1
ATOM 795 N N . LYS A 1 98 ? 10.380 -6.778 6.552 1.00 19.32 117 LYS A N 1
ATOM 796 C CA . LYS A 1 98 ? 11.174 -7.758 7.282 1.00 20.04 117 LYS A CA 1
ATOM 797 C C . LYS A 1 98 ? 12.355 -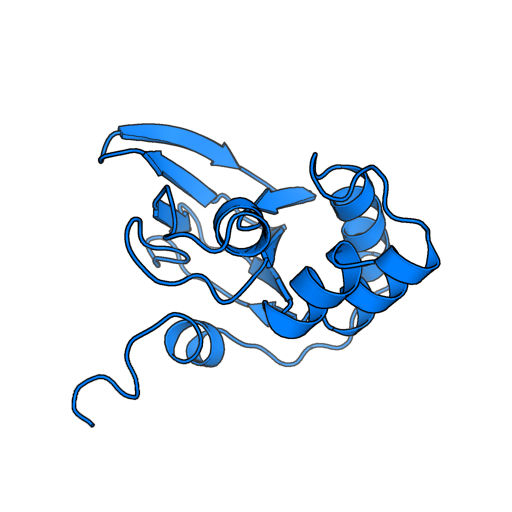8.255 6.439 1.00 20.18 117 LYS A C 1
ATOM 798 O O . LYS A 1 98 ? 12.174 -8.646 5.257 1.00 21.06 117 LYS A O 1
ATOM 804 N N . GLY A 1 99 ? 13.537 -8.279 7.042 1.00 17.08 118 GLY A N 1
ATOM 805 C CA . GLY A 1 99 ? 14.751 -8.716 6.367 1.00 19.51 118 GLY A CA 1
ATOM 806 C C . GLY A 1 99 ? 15.593 -7.577 5.809 1.00 18.33 118 GLY A C 1
ATOM 807 O O . GLY A 1 99 ? 16.798 -7.730 5.648 1.00 20.08 118 GLY A O 1
ATOM 808 N N . SER A 1 100 ? 14.973 -6.448 5.529 1.00 18.03 119 SER A N 1
ATOM 809 C CA . SER A 1 100 ? 15.712 -5.261 5.106 1.00 17.66 119 SER A CA 1
ATOM 810 C C . SER A 1 100 ? 16.520 -4.766 6.282 1.00 18.24 119 SER A C 1
ATOM 811 O O . SER A 1 100 ? 16.182 -5.021 7.459 1.00 19.30 119 SER A O 1
ATOM 814 N N . SER A 1 101 ? 17.564 -4.043 5.958 1.00 18.42 120 SER A N 1
ATOM 815 C CA . SER A 1 101 ? 18.386 -3.421 6.976 1.00 18.25 120 SER A CA 1
ATOM 816 C C . SER A 1 101 ? 18.693 -1.993 6.570 1.00 17.55 120 SER A C 1
ATOM 817 O O . SER A 1 101 ? 18.542 -1.592 5.409 1.00 18.28 120 SER A O 1
ATOM 820 N N . PHE A 1 102 ? 19.142 -1.219 7.548 1.00 16.76 121 PHE A N 1
ATOM 821 C CA .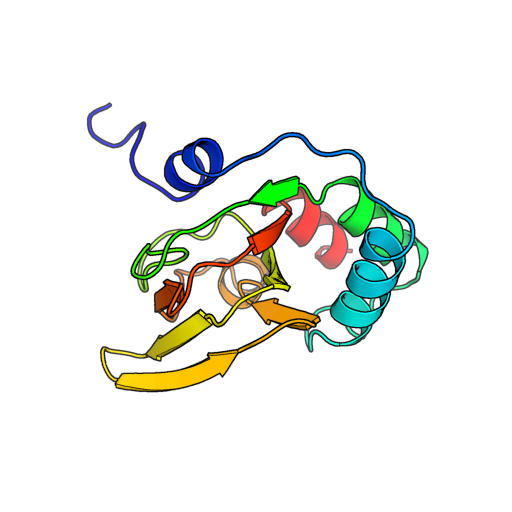 PHE A 1 102 ? 19.445 0.189 7.327 1.00 16.78 121 PHE A CA 1
ATOM 822 C C . PHE A 1 102 ? 20.288 0.768 8.449 1.00 16.21 121 PHE A C 1
ATOM 823 O O . PHE A 1 102 ? 20.328 0.244 9.567 1.00 16.29 121 PHE A O 1
ATOM 831 N N . GLY A 1 103 ? 20.914 1.905 8.182 1.00 15.47 122 GLY A N 1
ATOM 832 C CA . GLY A 1 103 ? 21.697 2.583 9.218 1.00 16.91 122 GLY A CA 1
ATOM 833 C C . GLY A 1 103 ? 23.197 2.413 9.152 1.00 16.44 122 GLY A C 1
ATOM 834 O O . GLY A 1 103 ? 23.912 2.966 9.946 1.00 18.62 122 GLY A O 1
ATOM 835 N N . GLU A 1 104 ? 23.661 1.657 8.163 1.00 17.12 123 GLU A N 1
ATOM 836 C CA . GLU A 1 104 ? 25.070 1.394 7.983 1.00 19.05 123 GLU A CA 1
ATOM 837 C C . GLU A 1 104 ? 25.830 2.649 7.522 1.00 18.92 123 GLU A C 1
ATOM 838 O O . GLU A 1 104 ? 26.943 2.862 7.943 1.00 21.73 123 GLU A O 1
ATOM 844 N N . ALA A 1 105 ? 25.220 3.477 6.674 1.00 20.32 124 ALA A N 1
ATOM 845 C CA . ALA A 1 105 ? 26.015 4.517 5.982 1.00 20.45 124 ALA A CA 1
ATOM 846 C C . ALA A 1 105 ? 26.687 5.524 6.920 1.00 22.87 124 ALA A C 1
ATOM 847 O O . ALA A 1 105 ? 27.839 5.892 6.693 1.00 23.90 124 ALA A O 1
ATOM 849 N N . ALA A 1 106 ? 25.964 6.018 7.928 1.00 21.78 125 ALA A N 1
ATOM 850 C CA . ALA A 1 106 ? 26.548 7.000 8.879 1.00 22.39 125 ALA A CA 1
ATOM 851 C C . ALA A 1 106 ? 27.731 6.380 9.609 1.00 23.22 125 ALA A C 1
ATOM 852 O O . ALA A 1 106 ? 28.739 7.028 9.872 1.00 24.46 125 ALA A O 1
ATOM 854 N N . LEU A 1 107 ? 27.590 5.101 9.943 1.00 21.84 126 LEU A N 1
ATOM 855 C CA . LEU A 1 107 ? 28.579 4.383 10.724 1.00 23.71 126 LEU A CA 1
ATOM 856 C C . LEU A 1 107 ? 29.862 4.120 9.905 1.00 26.61 126 LEU A C 1
ATOM 857 O O . LEU A 1 107 ? 30.948 4.219 10.448 1.00 28.36 126 LEU A O 1
ATOM 862 N N . ILE A 1 108 ? 29.729 3.763 8.637 1.00 28.48 127 ILE A N 1
ATOM 863 C CA . ILE A 1 108 ? 30.891 3.453 7.784 1.00 34.23 127 ILE A CA 1
ATOM 864 C C . ILE A 1 108 ? 31.614 4.731 7.425 1.00 37.73 127 ILE A C 1
ATOM 865 O O . ILE A 1 108 ? 32.844 4.811 7.540 1.00 40.87 127 ILE A O 1
ATOM 870 N N . HIS A 1 109 ? 30.848 5.723 6.991 1.00 38.16 128 HIS A N 1
ATOM 871 C CA . HIS A 1 109 ? 31.421 6.981 6.516 1.00 40.25 128 HIS A CA 1
ATOM 872 C C . HIS A 1 109 ? 31.772 7.935 7.633 1.00 38.35 128 HIS A C 1
ATOM 873 O O . HIS A 1 109 ? 32.440 8.939 7.377 1.00 38.13 128 HIS A O 1
ATOM 880 N N . ASN A 1 110 ? 31.346 7.621 8.861 1.00 37.92 129 ASN A N 1
ATOM 881 C CA . ASN A 1 110 ? 31.491 8.517 9.992 1.00 36.67 129 ASN A CA 1
ATOM 882 C C . ASN A 1 110 ? 30.945 9.914 9.631 1.00 34.11 129 ASN A C 1
ATOM 883 O O . ASN A 1 110 ? 31.672 10.929 9.621 1.00 35.75 129 ASN A O 1
ATOM 888 N N A THR A 1 111 ? 29.660 9.936 9.275 0.50 32.54 130 THR A N 1
ATOM 889 N N B THR A 1 111 ? 29.648 9.965 9.366 0.50 31.88 130 THR A N 1
ATOM 890 C CA A THR A 1 111 ? 28.958 11.146 8.812 0.50 31.60 130 THR A CA 1
ATOM 891 C CA B THR A 1 111 ? 29.001 11.206 8.954 0.50 30.49 130 THR A CA 1
ATOM 892 C C A THR A 1 111 ? 27.565 11.164 9.419 0.50 29.39 130 THR A C 1
ATOM 893 C C B THR A 1 111 ? 27.557 11.160 9.409 0.50 28.77 130 THR A C 1
ATOM 894 O O A THR A 1 111 ? 27.166 10.198 10.040 0.50 28.71 130 THR A O 1
ATOM 895 O O B THR A 1 111 ? 27.123 10.154 9.931 0.50 27.95 130 THR A O 1
ATOM 902 N N . GLN A 1 112 ? 26.818 12.252 9.232 1.00 26.82 131 GLN A N 1
ATOM 903 C CA . GLN A 1 112 ? 25.449 12.325 9.728 1.00 27.55 131 GLN A CA 1
ATOM 904 C C . GLN A 1 112 ? 24.509 11.375 8.978 1.00 22.43 131 GLN A C 1
ATOM 905 O O . GLN A 1 112 ? 24.744 11.039 7.817 1.00 24.79 131 GLN A O 1
ATOM 911 N N . ARG A 1 113 ? 23.447 10.996 9.667 1.00 21.93 132 ARG A N 1
ATOM 912 C CA . ARG A 1 113 ? 22.374 10.241 9.080 1.00 21.50 132 ARG A CA 1
ATOM 913 C C . ARG A 1 113 ? 21.904 10.952 7.807 1.00 23.91 132 ARG A C 1
ATOM 914 O O . ARG A 1 113 ? 21.671 12.167 7.825 1.00 24.83 132 ARG A O 1
ATOM 922 N N . SER A 1 114 ? 21.765 10.194 6.731 1.00 21.47 133 SER A N 1
ATOM 923 C CA . SER A 1 114 ? 21.470 10.776 5.407 1.00 22.08 133 SER A CA 1
ATOM 924 C C . SER A 1 114 ? 19.981 10.638 4.991 1.00 21.82 133 SER A C 1
ATOM 925 O O . SER A 1 114 ? 19.590 11.044 3.861 1.00 22.12 133 SER A O 1
ATOM 928 N N . ALA A 1 115 ? 19.158 10.081 5.870 1.00 20.37 134 ALA A N 1
ATOM 929 C CA . ALA A 1 115 ? 17.749 9.946 5.627 1.00 20.99 134 ALA A CA 1
ATOM 930 C C . ALA A 1 115 ? 17.041 9.799 6.953 1.00 20.61 134 ALA A C 1
ATOM 931 O O . ALA A 1 115 ? 17.679 9.478 7.966 1.00 22.00 134 ALA A O 1
ATOM 933 N N . THR A 1 116 ? 15.728 10.043 6.939 1.00 19.84 135 THR A N 1
ATOM 934 C CA . THR A 1 116 ? 14.878 9.840 8.075 1.00 19.18 135 THR A CA 1
ATOM 935 C C . THR A 1 116 ? 14.115 8.556 7.883 1.00 19.42 135 THR A C 1
ATOM 936 O O . THR A 1 116 ? 13.573 8.299 6.793 1.00 20.58 135 THR A O 1
ATOM 940 N N . ILE A 1 117 ? 14.041 7.755 8.942 1.00 20.88 136 ILE A N 1
ATOM 941 C CA . ILE A 1 117 ? 13.333 6.484 8.917 1.00 19.86 136 ILE A CA 1
ATOM 942 C C . ILE A 1 117 ? 12.257 6.511 9.969 1.00 21.25 136 ILE A C 1
ATOM 943 O O . ILE A 1 117 ? 12.567 6.757 11.155 1.00 19.35 136 ILE A O 1
ATOM 948 N N . ILE A 1 118 ? 11.011 6.245 9.556 1.00 21.14 137 ILE A N 1
ATOM 949 C CA . ILE A 1 118 ? 9.847 6.284 10.409 1.00 21.16 137 ILE A CA 1
ATOM 950 C C . ILE A 1 118 ? 9.163 4.924 10.366 1.00 20.54 137 ILE A C 1
ATOM 951 O O . ILE A 1 118 ? 9.033 4.297 9.284 1.00 22.02 137 ILE A O 1
ATOM 956 N N . ALA A 1 119 ? 8.640 4.498 11.506 1.00 19.61 138 ALA A N 1
ATOM 957 C CA . ALA A 1 119 ? 7.805 3.323 11.585 1.00 21.30 138 ALA A CA 1
ATOM 958 C C . ALA A 1 119 ? 6.450 3.682 10.989 1.00 24.92 138 ALA A C 1
ATOM 959 O O . ALA A 1 119 ? 5.656 4.429 11.601 1.00 25.35 138 ALA A O 1
ATOM 961 N N . GLU A 1 120 ? 6.182 3.176 9.786 1.00 23.53 139 GLU A N 1
ATOM 962 C CA . GLU A 1 120 ? 4.920 3.496 9.143 1.00 25.26 139 GLU A CA 1
ATOM 963 C C . GLU A 1 120 ? 3.773 2.764 9.826 1.00 25.76 139 GLU A C 1
ATOM 964 O O . GLU A 1 120 ? 2.703 3.354 10.066 1.00 25.23 139 GLU A O 1
ATOM 970 N N . THR A 1 121 ? 4.006 1.505 10.163 1.00 23.87 140 THR A N 1
ATOM 971 C CA . THR A 1 121 ? 3.157 0.717 11.050 1.00 25.04 140 THR A CA 1
ATOM 972 C C . THR A 1 121 ? 3.854 0.463 12.398 1.00 26.26 140 THR A C 1
ATOM 973 O O . THR A 1 121 ? 5.029 0.782 12.552 1.00 25.29 140 THR A O 1
ATOM 977 N N . ASP A 1 122 ? 3.142 -0.108 13.378 1.00 26.45 141 ASP A N 1
ATOM 978 C CA . ASP A 1 122 ? 3.846 -0.762 14.489 1.00 24.93 141 ASP A CA 1
ATOM 979 C C . ASP A 1 122 ? 4.879 -1.726 13.886 1.00 24.46 141 ASP A C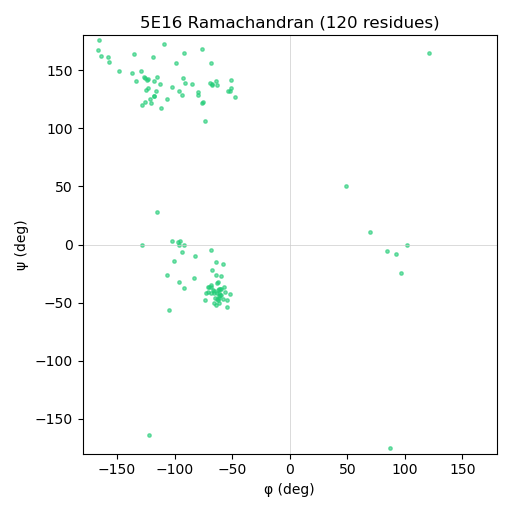 1
ATOM 980 O O . ASP A 1 122 ? 4.628 -2.391 12.865 1.00 22.89 141 ASP A O 1
ATOM 985 N N . GLY A 1 123 ? 6.056 -1.807 14.500 1.00 20.83 142 GLY A N 1
ATOM 986 C CA . GLY A 1 123 ? 7.037 -2.727 13.995 1.00 22.19 142 GLY A CA 1
ATOM 987 C C . GLY A 1 123 ? 8.146 -2.941 14.992 1.00 21.43 142 GLY A C 1
ATOM 988 O O . GLY A 1 123 ? 8.171 -2.326 16.049 1.00 20.41 142 GLY A O 1
ATOM 989 N N . THR A 1 124 ? 9.037 -3.843 14.635 1.00 21.04 143 THR A N 1
ATOM 990 C CA . THR A 1 124 ? 10.136 -4.211 15.527 1.00 22.18 143 THR A CA 1
ATOM 991 C C . THR A 1 124 ? 11.429 -4.317 14.721 1.00 21.33 143 THR A C 1
ATOM 992 O O . THR A 1 124 ? 11.413 -4.700 13.554 1.00 21.11 143 THR A O 1
ATOM 996 N N . LEU A 1 125 ? 12.537 -3.974 15.379 1.00 19.08 144 LEU A N 1
ATOM 997 C CA . LEU A 1 125 ? 13.863 -3.963 14.781 1.00 17.75 144 LEU A CA 1
ATOM 998 C C . LEU A 1 125 ? 14.829 -4.737 15.659 1.00 18.15 144 LEU A C 1
ATOM 999 O O . LEU A 1 125 ? 14.697 -4.769 16.886 1.00 18.43 144 LEU A O 1
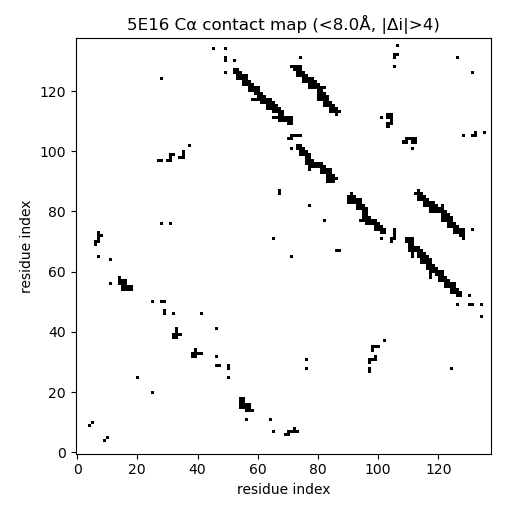ATOM 1004 N N . TRP A 1 126 ? 15.830 -5.345 15.033 1.00 16.56 145 TRP A N 1
ATOM 1005 C CA . TRP A 1 126 ? 17.019 -5.760 15.727 1.00 17.32 145 TRP A CA 1
ATOM 1006 C C . TRP A 1 126 ? 18.055 -4.652 15.516 1.00 16.45 145 TRP A C 1
ATOM 1007 O O . TRP A 1 126 ? 18.245 -4.214 14.386 1.00 19.08 145 TRP A O 1
ATOM 1018 N N . GLY A 1 127 ? 18.709 -4.211 16.561 1.00 15.39 146 GLY A N 1
ATOM 1019 C CA . GLY A 1 127 ? 19.675 -3.094 16.441 1.00 16.44 146 GLY A CA 1
ATOM 1020 C C . GLY A 1 127 ? 20.975 -3.422 17.168 1.00 17.34 146 GLY A C 1
ATOM 1021 O O . GLY A 1 127 ? 20.921 -3.974 18.284 1.00 17.42 146 GLY A O 1
ATOM 1022 N N . VAL A 1 128 ? 22.112 -3.032 16.571 1.00 17.41 147 VAL A N 1
ATOM 1023 C CA . VAL A 1 128 ? 23.417 -3.233 17.174 1.00 16.55 147 VAL A CA 1
ATOM 1024 C C . VAL A 1 128 ? 24.103 -1.876 17.274 1.00 17.56 147 VAL A C 1
ATOM 1025 O O . VAL A 1 128 ? 23.995 -1.048 16.379 1.00 16.72 147 VAL A O 1
ATOM 1029 N N . GLN A 1 129 ? 24.815 -1.650 18.373 1.00 19.64 148 GLN A N 1
ATOM 1030 C CA A GLN A 1 129 ? 25.450 -0.350 18.512 0.50 21.02 148 GLN A CA 1
ATOM 1031 C CA B GLN A 1 129 ? 25.499 -0.390 18.599 0.50 20.74 148 GLN A CA 1
ATOM 1032 C C . GLN A 1 129 ? 26.613 -0.141 17.558 1.00 19.84 148 GLN A C 1
ATOM 1033 O O . GLN A 1 129 ? 27.256 -1.118 17.061 1.00 19.33 148 GLN A O 1
ATOM 1044 N N . ARG A 1 130 ? 26.854 1.148 17.258 1.00 17.89 149 ARG A N 1
ATOM 1045 C CA . ARG A 1 130 ? 27.876 1.612 16.338 1.00 19.24 149 ARG A CA 1
ATOM 1046 C C . ARG A 1 130 ? 29.258 1.015 16.668 1.00 17.77 149 ARG A C 1
ATOM 1047 O O . ARG A 1 130 ? 29.994 0.651 15.751 1.00 18.48 149 ARG A O 1
ATOM 1055 N N . SER A 1 131 ? 29.633 0.962 17.958 1.00 18.39 150 SER A N 1
ATOM 1056 C CA . SER A 1 131 ? 30.953 0.459 18.342 1.00 18.50 150 SER A CA 1
ATOM 1057 C C . SER A 1 131 ? 31.225 -0.934 17.786 1.00 17.69 150 SER A C 1
ATOM 1058 O O . SER A 1 131 ? 32.218 -1.161 17.077 1.00 20.11 150 SER A O 1
ATOM 1061 N N . THR A 1 132 ? 30.313 -1.853 18.055 1.00 16.03 151 THR A N 1
ATOM 1062 C CA . THR A 1 132 ? 30.440 -3.256 17.584 1.00 17.09 151 THR A CA 1
ATOM 1063 C C . THR A 1 132 ? 30.424 -3.326 16.061 1.00 15.32 151 THR A C 1
ATOM 1064 O O . THR A 1 132 ? 31.210 -4.037 15.458 1.00 16.93 151 THR A O 1
ATOM 1068 N N . PHE A 1 133 ? 29.536 -2.541 15.442 1.00 14.96 152 PHE A N 1
ATOM 1069 C CA . PHE A 1 133 ? 29.365 -2.560 13.988 1.00 16.60 152 PHE A CA 1
ATOM 1070 C C . PHE A 1 133 ? 30.614 -2.060 13.324 1.00 17.77 152 PHE A C 1
ATOM 1071 O O . PHE A 1 133 ? 31.180 -2.756 12.489 1.00 18.25 152 PHE A O 1
ATOM 1079 N N . ARG A 1 134 ? 31.108 -0.914 13.766 1.00 18.88 153 ARG A N 1
ATOM 1080 C CA . ARG A 1 134 ? 32.268 -0.323 13.114 1.00 21.25 153 ARG A CA 1
ATOM 1081 C C . ARG A 1 134 ? 33.494 -1.203 13.328 1.00 21.77 153 ARG A C 1
ATOM 1082 O O . ARG A 1 134 ? 34.305 -1.346 12.414 1.00 25.18 153 ARG A O 1
ATOM 1090 N N . ALA A 1 135 ? 33.633 -1.775 14.530 1.00 21.82 154 ALA A N 1
ATOM 1091 C CA . ALA A 1 135 ? 34.754 -2.664 14.841 1.00 22.84 154 ALA A CA 1
ATOM 1092 C C . ALA A 1 135 ? 34.768 -3.879 13.936 1.00 25.59 154 ALA A C 1
ATOM 1093 O O . ALA A 1 135 ? 35.846 -4.319 13.492 1.00 25.03 154 ALA A O 1
ATOM 1095 N N . THR A 1 136 ? 33.580 -4.396 13.626 1.00 23.14 155 THR A N 1
ATOM 1096 C CA . THR A 1 136 ? 33.427 -5.587 12.771 1.00 25.01 155 THR A CA 1
ATOM 1097 C C . THR A 1 136 ? 33.841 -5.276 11.330 1.00 29.77 155 THR A C 1
ATOM 1098 O O . THR A 1 136 ? 34.453 -6.113 10.654 1.00 29.89 155 THR A O 1
ATOM 1102 N N . LEU A 1 137 ? 33.546 -4.063 10.870 1.00 31.44 156 LEU A N 1
ATOM 1103 C CA . LEU A 1 137 ? 34.016 -3.596 9.546 1.00 39.05 156 LEU A CA 1
ATOM 1104 C C . LEU A 1 137 ? 35.438 -3.034 9.517 1.00 43.43 156 LEU A C 1
ATOM 1105 O O . LEU A 1 137 ? 36.088 -3.103 8.479 1.00 49.60 156 LEU A O 1
ATOM 1110 N N . LYS A 1 138 ? 35.922 -2.455 10.618 1.00 49.96 157 LYS A N 1
ATOM 1111 C CA . LYS A 1 138 ? 37.255 -1.802 10.644 1.00 53.69 157 LYS A CA 1
ATOM 1112 C C . LYS A 1 138 ? 38.403 -2.784 10.409 1.00 64.79 157 LYS A C 1
ATOM 1113 O O . LYS A 1 138 ? 39.537 -2.370 10.156 1.00 71.17 157 LYS A O 1
ATOM 1115 N N . GLN A 1 139 ? 38.106 -4.076 10.525 1.00 69.58 158 GLN A N 1
ATOM 1116 C CA . GLN A 1 139 ? 38.996 -5.137 10.091 1.00 74.48 158 GLN A CA 1
ATOM 1117 C C . GLN A 1 139 ? 38.780 -5.448 8.608 1.00 74.59 158 GLN A C 1
ATOM 1118 O O . GLN A 1 139 ? 37.653 -5.689 8.169 1.00 68.94 158 GLN A O 1
#

InterPro domains:
  IPR000595 Cyclic nucleotide-binding domain [PF00027] (78-158)
  IPR000595 Cyclic nucleotide-binding domain [PF00027] (195-268)
  IPR000595 Cyclic nucleotide-binding domain [PF00027] (438-518)
  IPR000595 Cyclic nucleotide-binding domain [PS50042] (58-173)
  IPR000595 Cyclic nucleotide-binding domain [PS50042] (176-275)
  IPR000595 Cyclic nucleotide-binding domain [PS50042] (295-398)
  IPR000595 Cyclic nucleotide-binding domain [PS50042] (418-517)
  IPR000595 Cyclic nucleotide-binding domain [SM00100] (58-171)
  IPR000595 Cyclic nucleotide-binding domain [SM00100] (176-289)
  IPR000595 Cyclic nucleotide-binding domain [SM00100] (295-410)
  IPR000595 Cyclic nucleotide-binding domain [SM00100] (418-532)
  IPR000595 Cyclic nucleotide-binding domain [cd00038] (58-158)
  IPR000595 Cyclic nucleotide-binding domain [cd00038] (176-285)
  IPR000595 Cyclic nucleotide-binding domain [cd00038] (295-398)
  IPR000595 Cyclic nucleotide-binding domain [cd00038] (418-518)
  IPR000719 Protein kinase domain [PF00069] (542-798)
  IPR000719 Protein kinase domain [PS50011] (541-798)
  IPR000719 Protein kinase domain [SM00220] (541-798)
  IPR000961 AGC-kinase, C-terminal [PS51285] (799-853)
  IPR002374 cGMP-dependent kinase [PIRSF000559] (11-853)

Foldseek 3Di:
DVCPCPAQVNVQVVFFDDDDQDPVNLVLQLQLLCVDPLSVPADPVLSVLQSVQWTKGWDAAFDWNFDFPGQAWKKKFWQAAKKWKAAPNRTDDIDHHSHIDRVPCLQVVHTDRIIITRNHTTMITIHTSVSSNVSNVD

Nearest PDB structures (foldseek):
  5e16-assembly1_A  TM=1.007E+00  e=8.140E-30  Plasmodium falciparum
  5dzc-assembly1_A-2  TM=9.148E-01  e=8.207E-22  Plasmodium vivax Sal-1
  4z07-assembly1_C  TM=9.372E-01  e=1.093E-12  Homo sapiens
  3ogj-assembly1_D-2  TM=9.329E-01  e=2.247E-12  Homo sapiens
  7mbj-assembly2_B  TM=9.200E-01  e=1.877E-12  Homo sapiens